Protein AF-A0ABC8UFE1-F1 (afdb_monomer)

Nearest PDB structures (foldseek):
  6tto-assembly1_A  TM=7.326E-01  e=5.522E-02  Datura metel
  6ttn-assembly1_A  TM=7.307E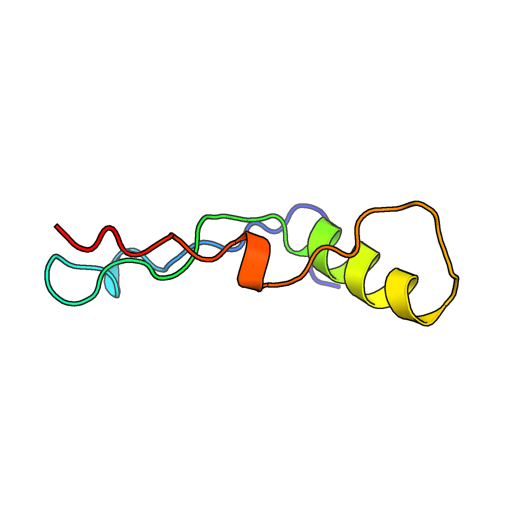-01  e=1.126E-01  Datura metel
  5o9w-assembly1_A  TM=6.453E-01  e=2.294E-01  Papaver somniferum
  5o7y-assembly1_A  TM=6.452E-01  e=2.645E-01  Papaver somniferum
  7e37-assembly2_B  TM=5.426E-01  e=2.405E+00  Sinopodophyllum hexandrum

Secondary structure (DSSP, 8-state):
---TT-EE---GGG--SSS--SB--EEHHHHHHHHHHHTT---SS----GGGGB------

Solvent-accessible surface area (backbone atoms only — not comparable to full-atom values): 3893 Å² total; per-residue (Å²): 128,87,52,68,78,40,72,45,60,65,59,64,94,73,41,48,97,88,41,63,66,58,43,52,69,44,51,48,30,56,45,53,51,47,55,60,46,59,78,74,47,99,56,101,59,81,80,68,49,78,70,81,35,43,50,79,77,79,88,122

Mean predicted aligned error: 8.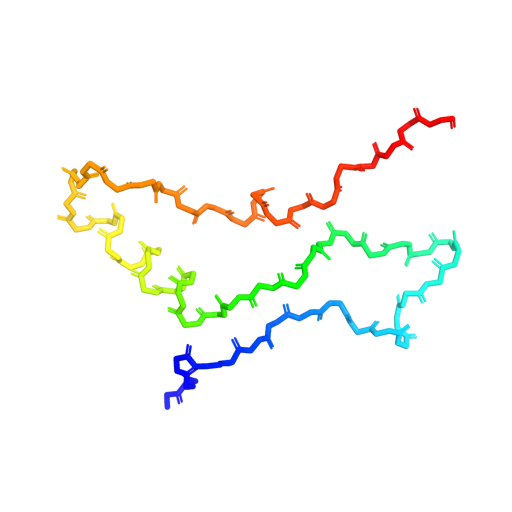12 Å

Organism: NCBI:txid185542

Structure (mmCIF, N/CA/C/O backbone):
data_AF-A0ABC8UFE1-F1
#
_entry.id   AF-A0ABC8UFE1-F1
#
loop_
_atom_site.group_PDB
_atom_site.id
_atom_site.type_symbol
_atom_site.label_atom_id
_atom_site.label_alt_id
_atom_site.label_comp_id
_atom_site.label_asym_id
_atom_site.label_entity_id
_atom_site.label_seq_id
_atom_site.pdbx_PDB_ins_code
_atom_site.Cartn_x
_atom_site.Cartn_y
_atom_site.Cartn_z
_atom_site.occupancy
_atom_site.B_iso_or_equiv
_atom_site.auth_seq_id
_atom_site.auth_comp_id
_atom_site.auth_asym_id
_atom_site.auth_atom_id
_atom_site.pdbx_PDB_model_num
ATOM 1 N N . MET A 1 1 ? 12.173 -16.791 -3.582 1.00 50.78 1 MET A N 1
ATOM 2 C CA . MET A 1 1 ? 11.751 -15.474 -4.117 1.00 50.78 1 MET A CA 1
ATOM 3 C C . MET A 1 1 ? 10.323 -15.227 -3.656 1.00 50.78 1 MET A C 1
ATOM 5 O O . MET A 1 1 ? 9.511 -16.123 -3.842 1.00 50.78 1 MET A O 1
ATOM 9 N N . LYS A 1 2 ? 10.006 -14.090 -3.013 1.00 57.28 2 LYS A N 1
ATOM 10 C CA . LYS A 1 2 ? 8.593 -13.729 -2.785 1.00 57.28 2 LYS A CA 1
ATOM 11 C C . LYS A 1 2 ? 7.932 -13.612 -4.157 1.00 57.28 2 LYS A C 1
ATOM 13 O O . LYS A 1 2 ? 8.492 -12.965 -5.039 1.00 57.28 2 LYS A O 1
ATOM 18 N N . ALA A 1 3 ? 6.826 -14.313 -4.355 1.00 69.00 3 ALA A N 1
ATOM 19 C CA . ALA A 1 3 ? 6.235 -14.447 -5.671 1.00 69.00 3 ALA A CA 1
ATOM 20 C C . ALA A 1 3 ? 5.639 -13.114 -6.153 1.00 69.00 3 ALA A C 1
ATOM 22 O O . ALA A 1 3 ? 5.175 -12.303 -5.352 1.00 69.00 3 ALA A O 1
ATOM 23 N N . HIS A 1 4 ? 5.622 -12.888 -7.468 1.00 69.19 4 HIS A N 1
ATOM 24 C CA . HIS A 1 4 ? 5.120 -11.647 -8.077 1.00 69.19 4 HIS A CA 1
ATOM 25 C C . HIS A 1 4 ? 3.642 -11.334 -7.758 1.00 69.19 4 HIS A C 1
ATOM 27 O O . HIS A 1 4 ? 3.170 -10.233 -8.026 1.00 69.19 4 HIS A O 1
ATOM 33 N N . TYR A 1 5 ? 2.916 -12.277 -7.160 1.00 78.88 5 TYR A N 1
ATOM 34 C CA . TYR A 1 5 ? 1.518 -12.145 -6.757 1.00 78.88 5 TYR A CA 1
ATOM 35 C C . TYR A 1 5 ? 1.319 -11.855 -5.259 1.00 78.88 5 TYR A C 1
ATOM 37 O O . TYR A 1 5 ? 0.178 -11.769 -4.814 1.00 78.88 5 TYR A O 1
ATOM 45 N N . THR A 1 6 ? 2.382 -11.723 -4.453 1.00 90.31 6 THR A N 1
ATOM 46 C CA . THR A 1 6 ? 2.223 -11.452 -3.015 1.00 90.31 6 THR A CA 1
ATOM 47 C C . THR A 1 6 ? 1.575 -10.084 -2.791 1.00 90.31 6 THR A C 1
ATOM 49 O O . THR A 1 6 ? 2.143 -9.053 -3.159 1.00 90.31 6 THR A O 1
ATOM 52 N N . MET A 1 7 ? 0.410 -10.084 -2.147 1.00 92.06 7 MET A N 1
ATOM 53 C CA . MET A 1 7 ? -0.263 -8.884 -1.658 1.00 92.06 7 MET A CA 1
ATOM 54 C C . MET A 1 7 ? 0.213 -8.577 -0.237 1.00 92.06 7 MET A C 1
ATOM 56 O O . MET A 1 7 ? 0.336 -9.476 0.591 1.00 92.06 7 MET A O 1
ATOM 60 N N . VAL A 1 8 ? 0.516 -7.311 0.026 1.00 90.88 8 VAL A N 1
ATOM 61 C CA . VAL A 1 8 ? 0.837 -6.780 1.350 1.00 90.88 8 VAL A CA 1
ATOM 62 C C . VAL A 1 8 ? -0.321 -5.900 1.764 1.00 90.88 8 VAL A C 1
ATOM 64 O O . VAL A 1 8 ? -0.674 -4.971 1.043 1.00 90.88 8 VAL A O 1
ATOM 67 N N . GLU A 1 9 ? -0.899 -6.190 2.918 1.00 90.69 9 GLU A N 1
ATOM 68 C CA . GLU A 1 9 ? -2.009 -5.445 3.492 1.00 90.69 9 GLU A CA 1
ATOM 69 C C . GLU A 1 9 ? -1.801 -5.262 5.001 1.00 90.69 9 GLU A C 1
ATOM 71 O O . GLU A 1 9 ? -1.032 -6.015 5.609 1.00 90.69 9 GLU A O 1
ATOM 76 N N . PRO A 1 10 ? -2.434 -4.250 5.617 1.00 89.56 10 PRO A N 1
ATOM 77 C CA . PRO A 1 10 ? -2.439 -4.107 7.065 1.00 89.56 10 PRO A CA 1
ATOM 78 C C . PRO A 1 10 ? -2.999 -5.360 7.732 1.00 89.56 10 PRO A C 1
ATOM 80 O O . PRO A 1 10 ? -4.051 -5.867 7.340 1.00 89.56 10 PRO A O 1
ATOM 83 N N . LEU A 1 11 ? -2.312 -5.834 8.769 1.00 89.38 11 LEU A N 1
ATOM 84 C CA . LEU A 1 11 ? -2.810 -6.938 9.572 1.00 89.38 11 LEU A CA 1
ATOM 85 C C . LEU A 1 11 ? -4.018 -6.456 10.379 1.00 89.38 11 LEU A C 1
ATOM 87 O O . LEU A 1 11 ? -3.862 -5.614 11.260 1.00 89.38 11 LEU A O 1
ATOM 91 N N . LYS A 1 12 ? -5.203 -7.000 10.079 1.00 84.31 12 LYS A N 1
ATOM 92 C CA . LYS A 1 12 ? -6.471 -6.577 10.696 1.00 84.31 12 LYS A CA 1
ATOM 93 C C . LYS A 1 12 ? -6.461 -6.680 12.220 1.00 84.31 12 LYS A C 1
ATOM 95 O O . LYS A 1 12 ? -7.030 -5.832 12.886 1.00 84.31 12 LYS A O 1
ATOM 100 N N . GLU A 1 13 ? -5.772 -7.683 12.758 1.00 85.50 13 GLU A N 1
ATOM 101 C CA . GLU A 1 13 ? -5.616 -7.907 14.203 1.00 85.50 13 GLU A CA 1
ATOM 102 C C . GLU A 1 13 ? -4.842 -6.785 14.910 1.00 85.50 13 GLU A C 1
ATOM 104 O O . GLU A 1 13 ? -4.938 -6.638 16.122 1.00 85.50 13 GLU A O 1
ATOM 109 N N . LEU A 1 14 ? -4.073 -5.994 14.157 1.00 84.69 14 LEU A N 1
ATOM 110 C CA . LEU A 1 14 ? -3.323 -4.844 14.658 1.00 84.69 14 LEU A CA 1
ATOM 111 C C . LEU A 1 14 ? -3.972 -3.511 14.275 1.00 84.69 14 LEU A C 1
ATOM 113 O O . LEU A 1 14 ? -3.369 -2.468 14.521 1.00 84.69 14 LEU A O 1
ATOM 117 N N . THR A 1 15 ? -5.147 -3.530 13.640 1.00 84.50 15 THR A N 1
ATOM 118 C CA . THR A 1 15 ? -5.874 -2.317 13.259 1.00 84.50 15 THR A CA 1
ATOM 119 C C . THR A 1 15 ? -7.204 -2.232 13.987 1.00 84.50 15 THR A C 1
ATOM 121 O O . THR A 1 15 ? -8.035 -3.126 13.850 1.00 84.50 15 THR A O 1
ATOM 124 N N . ASP A 1 16 ? -7.421 -1.134 14.699 1.00 83.69 16 ASP A N 1
ATOM 125 C CA . ASP A 1 16 ? -8.653 -0.828 15.426 1.00 83.69 16 ASP A CA 1
ATOM 126 C C . ASP A 1 16 ? -8.982 0.673 15.303 1.00 83.69 16 ASP A C 1
ATOM 128 O O . ASP A 1 16 ? -8.319 1.406 14.560 1.00 83.69 16 ASP A O 1
ATOM 132 N N . ASP A 1 17 ? -10.011 1.133 16.015 1.00 79.75 17 ASP A N 1
ATOM 133 C CA . ASP A 1 17 ? -10.457 2.532 15.991 1.00 79.75 17 ASP A CA 1
ATOM 134 C C . ASP A 1 17 ? -9.389 3.519 16.505 1.00 79.75 17 ASP A C 1
ATOM 136 O O . ASP A 1 17 ? -9.402 4.693 16.135 1.00 79.75 17 ASP A O 1
ATOM 140 N N . GLN A 1 18 ? -8.443 3.058 17.331 1.00 80.75 18 GLN A N 1
ATOM 141 C CA . GLN A 1 18 ? -7.328 3.855 17.854 1.00 80.75 18 GLN A CA 1
ATOM 142 C C . GLN A 1 18 ? -6.055 3.707 17.004 1.00 80.75 18 GLN A C 1
ATOM 144 O O . GLN A 1 18 ? -5.250 4.637 16.918 1.00 80.75 18 GLN A O 1
ATOM 149 N N . ASN A 1 19 ? -5.874 2.566 16.342 1.00 81.31 19 ASN A N 1
ATOM 150 C CA . ASN A 1 19 ? -4.746 2.253 15.478 1.00 81.31 19 ASN A CA 1
ATOM 151 C C . ASN A 1 19 ? -5.219 1.949 14.056 1.00 81.31 19 ASN A C 1
ATOM 153 O O . ASN A 1 19 ? -5.189 0.815 13.577 1.00 81.31 19 ASN A O 1
ATOM 157 N N . LEU A 1 20 ? -5.639 2.998 13.355 1.00 85.38 20 LEU A N 1
ATOM 158 C CA . LEU A 1 20 ? -6.077 2.875 11.973 1.00 85.38 20 LEU A CA 1
ATOM 159 C C . LEU A 1 20 ? -4.943 2.386 11.065 1.00 85.38 20 LEU A C 1
ATOM 161 O O . LEU A 1 20 ? -3.772 2.762 11.202 1.00 85.38 20 LEU A O 1
ATOM 165 N N . ALA A 1 21 ? -5.320 1.601 10.057 1.00 87.50 21 ALA A N 1
ATOM 166 C CA . ALA A 1 21 ? -4.424 1.220 8.980 1.00 87.50 21 ALA A CA 1
ATOM 167 C C . ALA A 1 21 ? -3.719 2.454 8.388 1.00 87.50 21 ALA A C 1
ATOM 169 O O . ALA A 1 21 ? -4.349 3.428 7.976 1.00 87.50 21 ALA A O 1
ATOM 170 N N . LYS A 1 22 ? -2.386 2.396 8.308 1.00 87.56 22 LYS A N 1
ATOM 171 C CA . LYS A 1 22 ? -1.567 3.489 7.753 1.00 87.56 22 LYS A CA 1
ATOM 172 C C . LYS A 1 22 ? -1.366 3.370 6.245 1.00 87.56 22 LYS A C 1
ATOM 174 O O . LYS A 1 22 ? -1.027 4.358 5.597 1.00 87.56 22 LYS A O 1
ATOM 179 N N . TYR A 1 23 ? -1.572 2.177 5.692 1.00 89.88 23 TYR A N 1
ATOM 180 C CA . TYR A 1 23 ? -1.318 1.866 4.290 1.00 89.88 23 TYR A CA 1
ATOM 181 C C . TYR A 1 23 ? -2.470 1.061 3.689 1.00 89.88 23 TYR A C 1
ATOM 183 O O . TYR A 1 23 ? -3.112 0.282 4.384 1.00 89.88 23 TYR A O 1
ATOM 191 N N . LYS A 1 24 ? -2.730 1.239 2.394 1.00 89.75 24 LYS A N 1
ATOM 192 C CA . LYS A 1 24 ? -3.642 0.391 1.619 1.00 89.75 24 LYS A CA 1
ATOM 193 C C . LYS A 1 24 ? -2.937 -0.891 1.181 1.00 89.75 24 LYS A C 1
ATOM 195 O O . LYS A 1 24 ? -1.709 -0.933 1.127 1.00 89.75 24 LYS A O 1
ATOM 200 N N . ALA A 1 25 ? -3.714 -1.908 0.817 1.00 90.81 25 ALA A N 1
ATOM 201 C CA . ALA A 1 25 ? -3.163 -3.129 0.246 1.00 90.81 25 ALA A CA 1
ATOM 202 C C . ALA A 1 25 ? 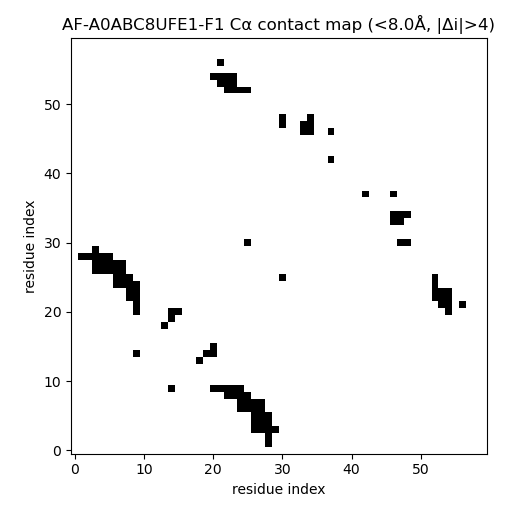-2.446 -2.855 -1.091 1.00 90.81 25 ALA A C 1
ATOM 204 O O . ALA A 1 25 ? -2.933 -2.079 -1.919 1.00 90.81 25 ALA A O 1
ATOM 205 N N . TYR A 1 26 ? -1.297 -3.492 -1.319 1.00 90.62 26 TYR A N 1
ATOM 206 C CA . TYR A 1 26 ? -0.524 -3.357 -2.554 1.00 90.62 26 TYR A CA 1
ATOM 207 C C . TYR A 1 26 ? 0.227 -4.635 -2.928 1.00 90.62 26 TYR A C 1
ATOM 209 O O . TYR A 1 26 ? 0.536 -5.473 -2.085 1.00 90.62 26 TYR A O 1
ATOM 217 N N . ASN A 1 27 ? 0.544 -4.787 -4.214 1.00 90.81 27 ASN A N 1
ATOM 218 C CA . ASN A 1 27 ? 1.310 -5.930 -4.701 1.00 90.81 27 ASN A CA 1
ATOM 219 C C . ASN A 1 27 ? 2.817 -5.709 -4.471 1.00 90.81 27 ASN A C 1
ATOM 221 O O . ASN A 1 27 ? 3.417 -4.776 -5.016 1.00 90.81 27 ASN A O 1
ATOM 225 N N . TRP A 1 28 ? 3.436 -6.597 -3.691 1.00 88.88 28 TRP A N 1
ATOM 226 C CA . TRP A 1 28 ? 4.857 -6.539 -3.354 1.00 88.88 28 TRP A CA 1
ATOM 227 C C . TRP A 1 28 ? 5.762 -6.780 -4.561 1.00 88.88 28 TRP A C 1
ATOM 229 O O . TRP A 1 28 ? 6.785 -6.116 -4.704 1.00 88.88 28 TRP A O 1
ATOM 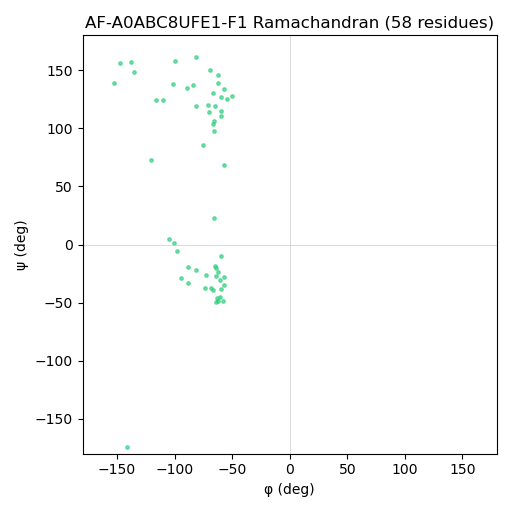239 N N . GLY A 1 29 ? 5.386 -7.710 -5.441 1.00 87.12 29 GLY A N 1
ATOM 240 C CA . GLY A 1 29 ? 6.145 -8.032 -6.647 1.00 87.12 29 GLY A CA 1
ATOM 241 C C . GLY A 1 29 ? 6.279 -6.837 -7.587 1.00 87.12 29 GLY A C 1
ATOM 242 O O . GLY A 1 29 ? 7.380 -6.543 -8.049 1.00 87.12 29 GLY A O 1
ATOM 243 N N . LYS A 1 30 ? 5.175 -6.118 -7.815 1.00 85.88 30 LYS A N 1
ATOM 244 C CA . LYS A 1 30 ? 5.123 -4.897 -8.623 1.00 85.88 30 LYS A CA 1
ATOM 245 C C . LYS A 1 30 ? 5.951 -3.786 -7.982 1.00 85.88 30 LYS A C 1
ATOM 247 O O . LYS A 1 30 ? 6.807 -3.220 -8.649 1.00 85.88 30 LYS A O 1
ATOM 252 N N . PHE A 1 31 ? 5.752 -3.528 -6.687 1.00 86.44 31 PHE A N 1
ATOM 253 C 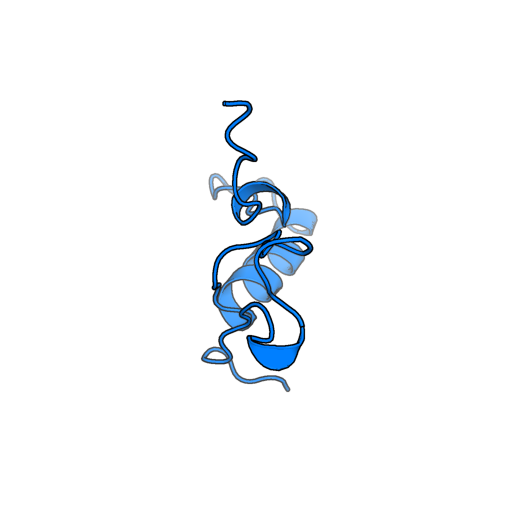CA . PHE A 1 31 ? 6.519 -2.516 -5.955 1.00 86.44 31 PHE A CA 1
ATOM 254 C C . PHE A 1 31 ? 8.029 -2.789 -6.006 1.00 86.44 31 PHE A C 1
ATOM 256 O O . PHE A 1 31 ? 8.810 -1.911 -6.359 1.00 86.44 31 PHE A O 1
ATOM 263 N N . PHE A 1 32 ? 8.445 -4.022 -5.714 1.00 84.94 32 PHE A N 1
ATOM 264 C CA . PHE A 1 32 ? 9.854 -4.402 -5.680 1.00 84.94 32 PHE A CA 1
ATOM 265 C C . PHE A 1 32 ? 10.507 -4.382 -7.067 1.00 84.94 32 PHE A C 1
ATOM 267 O O . PHE A 1 32 ? 11.659 -3.969 -7.192 1.00 84.94 32 PHE A O 1
ATOM 274 N N . ALA A 1 33 ? 9.780 -4.791 -8.113 1.00 82.50 33 ALA A N 1
ATOM 275 C CA . ALA A 1 33 ? 10.247 -4.676 -9.491 1.00 82.50 33 ALA A CA 1
ATOM 276 C C . ALA A 1 33 ? 10.467 -3.205 -9.877 1.00 82.50 33 ALA A C 1
ATOM 278 O O . ALA A 1 33 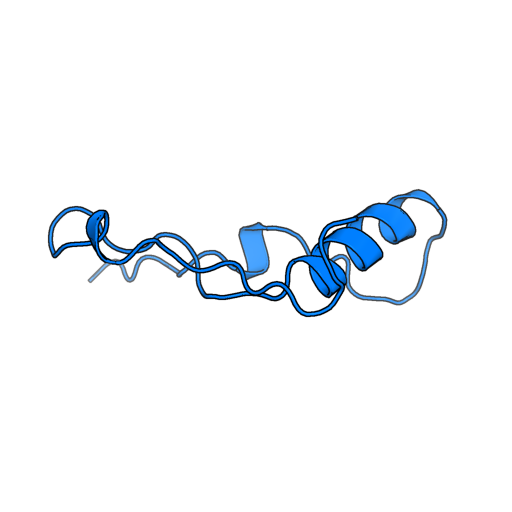? 11.554 -2.860 -10.335 1.00 82.50 33 ALA A O 1
ATOM 279 N N . THR A 1 34 ? 9.499 -2.322 -9.604 1.00 80.31 34 THR A N 1
ATOM 280 C CA . THR A 1 34 ? 9.626 -0.884 -9.885 1.00 80.31 34 THR A CA 1
ATOM 281 C C . THR A 1 34 ? 10.756 -0.234 -9.083 1.00 80.31 34 THR A C 1
ATOM 283 O O . THR A 1 34 ? 11.581 0.461 -9.667 1.00 80.31 34 THR A O 1
ATOM 286 N N . GLN A 1 35 ? 10.866 -0.514 -7.779 1.00 80.75 35 GLN A N 1
ATOM 287 C CA . GLN A 1 35 ? 11.938 -0.005 -6.911 1.00 80.75 35 GLN A CA 1
ATOM 288 C C . GLN A 1 35 ? 13.334 -0.443 -7.389 1.00 80.75 35 GLN A C 1
ATOM 290 O O . GLN A 1 35 ? 14.294 0.318 -7.304 1.00 80.75 35 GLN A O 1
ATOM 295 N N . ARG A 1 36 ? 13.483 -1.676 -7.891 1.00 78.25 36 ARG A N 1
ATOM 296 C CA . ARG A 1 36 ? 14.767 -2.147 -8.435 1.00 78.25 36 ARG A CA 1
ATOM 297 C C . ARG A 1 36 ? 15.085 -1.522 -9.788 1.00 78.25 36 ARG A C 1
ATOM 299 O O . ARG A 1 36 ? 16.247 -1.222 -10.045 1.00 78.25 36 ARG A O 1
ATOM 306 N N . CYS A 1 37 ? 14.080 -1.320 -10.636 1.00 70.88 37 CYS A N 1
ATOM 307 C CA . CYS A 1 37 ? 14.247 -0.683 -11.940 1.00 70.88 37 CYS A CA 1
ATOM 308 C C . CYS A 1 37 ? 14.486 0.833 -11.837 1.00 70.88 37 CYS A C 1
ATOM 310 O O . CYS A 1 37 ? 15.169 1.380 -12.700 1.00 70.88 37 CYS A O 1
ATOM 312 N N . SER A 1 38 ? 14.011 1.500 -10.775 1.00 64.94 38 SER A N 1
ATOM 313 C CA . SER A 1 38 ? 14.145 2.957 -10.607 1.00 64.94 38 SER A CA 1
ATOM 314 C C . SER A 1 38 ? 15.596 3.434 -10.483 1.00 64.94 38 SER A C 1
ATOM 316 O O . SER A 1 38 ? 15.892 4.564 -10.852 1.00 64.94 38 SER A O 1
ATOM 318 N N . ASN A 1 39 ? 16.509 2.588 -9.989 1.00 58.69 39 ASN A N 1
ATOM 319 C CA . ASN A 1 39 ? 17.940 2.914 -9.917 1.00 58.69 39 ASN A CA 1
ATOM 320 C C . ASN A 1 39 ? 18.675 2.703 -11.243 1.00 58.69 39 ASN A C 1
ATOM 322 O O . ASN A 1 39 ? 19.757 3.255 -11.428 1.00 58.69 39 ASN A O 1
ATOM 326 N N . PHE A 1 40 ? 18.134 1.880 -12.142 1.00 57.38 40 PHE A N 1
ATOM 327 C CA . PHE A 1 40 ? 18.877 1.466 -13.326 1.00 57.38 40 PHE A CA 1
ATOM 328 C C . PHE A 1 40 ? 18.712 2.418 -14.493 1.00 57.38 40 PHE A C 1
ATOM 330 O O . PHE A 1 40 ? 19.657 2.587 -15.258 1.00 57.38 40 PHE A O 1
ATOM 337 N N . GLN A 1 41 ? 17.559 3.056 -14.655 1.00 55.09 41 GLN A N 1
ATOM 338 C CA . GLN A 1 41 ? 17.324 3.891 -15.819 1.00 55.09 41 GLN A CA 1
ATOM 339 C C . GLN A 1 41 ? 16.320 4.982 -15.471 1.00 55.09 41 GLN A C 1
ATOM 341 O O . GLN A 1 41 ? 15.324 4.735 -14.795 1.00 55.09 41 GLN A O 1
ATOM 346 N N . LYS A 1 42 ? 16.599 6.185 -15.978 1.00 58.22 42 LYS A N 1
ATOM 347 C CA . LYS A 1 42 ? 15.642 7.270 -16.213 1.00 58.22 42 LYS A CA 1
ATOM 348 C C . LYS A 1 42 ? 14.531 6.755 -17.141 1.00 58.22 42 LYS A C 1
ATOM 350 O O . LYS A 1 42 ? 14.498 7.082 -18.320 1.00 58.22 42 LYS A O 1
ATOM 355 N N . LEU A 1 43 ? 13.715 5.840 -16.643 1.00 59.25 43 LEU A N 1
ATOM 356 C CA . LEU A 1 43 ? 12.576 5.299 -17.351 1.00 59.25 43 LEU A CA 1
ATOM 357 C C . LEU A 1 43 ? 11.431 6.272 -17.126 1.00 59.25 43 LEU A C 1
ATOM 359 O O . LEU A 1 43 ? 11.204 6.708 -16.000 1.00 59.25 43 LEU A O 1
ATOM 363 N N . ASP A 1 44 ? 10.692 6.549 -18.190 1.00 62.88 44 ASP A N 1
ATOM 364 C CA . ASP A 1 44 ? 9.440 7.319 -18.216 1.00 62.88 44 ASP A CA 1
ATOM 365 C C . ASP A 1 44 ? 8.295 6.609 -17.451 1.00 62.88 44 ASP A C 1
ATOM 367 O O . ASP A 1 44 ? 7.109 6.782 -17.722 1.00 62.88 44 ASP A O 1
ATOM 371 N N . VAL A 1 45 ? 8.653 5.726 -16.515 1.00 65.25 45 VAL A N 1
ATOM 372 C CA . VAL A 1 45 ? 7.754 4.946 -15.676 1.00 65.25 45 VAL A CA 1
ATOM 373 C C . VAL A 1 45 ? 7.677 5.593 -14.304 1.00 65.25 45 VAL A C 1
ATOM 375 O O . VAL A 1 45 ? 8.678 6.013 -13.723 1.00 65.25 45 VAL A O 1
ATOM 378 N N . GLU A 1 46 ? 6.463 5.649 -13.772 1.00 71.06 46 GLU A N 1
ATOM 379 C CA . GLU A 1 46 ? 6.184 6.218 -12.460 1.00 71.06 46 GLU A CA 1
ATOM 380 C C . GLU A 1 46 ? 7.064 5.564 -11.376 1.00 71.06 46 GLU A C 1
ATOM 382 O O . GLU A 1 46 ? 7.089 4.338 -11.216 1.00 71.06 46 GLU A O 1
ATOM 387 N N . ASN A 1 47 ? 7.802 6.384 -10.619 1.00 76.44 47 ASN A N 1
ATOM 388 C CA . ASN A 1 47 ? 8.601 5.926 -9.485 1.00 76.44 47 ASN A CA 1
ATOM 389 C C . ASN A 1 47 ? 7.668 5.629 -8.302 1.00 76.44 47 ASN A C 1
ATOM 391 O O . ASN A 1 47 ? 7.406 6.487 -7.456 1.00 76.44 47 ASN A O 1
ATOM 395 N N . ILE A 1 48 ? 7.130 4.409 -8.277 1.00 81.62 48 ILE A N 1
ATOM 396 C CA . ILE A 1 48 ? 6.206 3.954 -7.237 1.00 81.62 48 ILE A CA 1
ATOM 397 C C . ILE A 1 48 ? 6.943 3.891 -5.891 1.00 81.62 48 ILE A C 1
ATOM 399 O O . ILE A 1 48 ? 7.713 2.971 -5.622 1.00 81.62 48 ILE A O 1
ATOM 403 N N . GLN A 1 49 ? 6.656 4.853 -5.015 1.00 84.06 49 GLN A N 1
ATOM 404 C CA . GLN A 1 49 ? 7.161 4.909 -3.637 1.00 84.06 49 GLN A CA 1
ATOM 405 C C . GLN A 1 49 ? 6.128 4.408 -2.625 1.00 84.06 49 GLN A C 1
ATOM 407 O O . GLN A 1 49 ? 4.924 4.500 -2.860 1.00 84.06 49 GLN A O 1
ATOM 412 N N . ILE A 1 50 ? 6.588 3.980 -1.444 1.00 85.06 50 ILE A N 1
ATOM 413 C CA . ILE A 1 50 ? 5.718 3.503 -0.354 1.00 85.06 50 ILE A CA 1
ATOM 414 C C . ILE A 1 50 ? 4.666 4.543 0.085 1.00 85.06 50 ILE A C 1
ATOM 416 O O . ILE A 1 50 ? 3.568 4.185 0.508 1.00 85.06 50 ILE A O 1
ATOM 420 N N . SER A 1 51 ? 4.963 5.836 -0.080 1.00 84.81 51 SER A N 1
ATOM 421 C CA . SER A 1 51 ? 4.050 6.953 0.191 1.00 84.81 51 SER A CA 1
ATOM 422 C C . SER A 1 51 ? 2.770 6.915 -0.654 1.00 84.81 51 SER A C 1
ATOM 424 O O . SER A 1 51 ? 1.719 7.296 -0.146 1.00 84.81 51 SER A O 1
ATOM 426 N N . HIS A 1 52 ? 2.810 6.373 -1.878 1.00 86.12 52 HIS A N 1
ATOM 427 C CA . HIS A 1 52 ? 1.631 6.200 -2.747 1.00 86.12 52 HIS A CA 1
ATOM 428 C C . HIS A 1 52 ? 0.611 5.209 -2.167 1.00 86.12 52 HIS A C 1
ATOM 430 O O . HIS A 1 52 ? -0.555 5.173 -2.580 1.00 86.12 52 HIS A O 1
ATOM 436 N N . PHE A 1 53 ? 1.048 4.383 -1.214 1.00 88.75 53 PHE A N 1
ATOM 437 C CA . PHE A 1 53 ? 0.199 3.445 -0.494 1.00 88.75 53 PHE A CA 1
ATOM 438 C C . PHE A 1 53 ? -0.257 3.967 0.860 1.00 88.75 53 PHE A C 1
ATOM 440 O O . PHE A 1 53 ? -1.081 3.313 1.489 1.00 88.75 53 PHE A O 1
ATOM 447 N N . ARG A 1 54 ? 0.220 5.129 1.316 1.00 88.62 54 ARG A N 1
ATOM 448 C CA . ARG A 1 54 ? -0.212 5.696 2.592 1.00 88.62 54 ARG A CA 1
ATOM 449 C C . ARG A 1 54 ? -1.683 6.097 2.498 1.00 88.62 54 ARG A C 1
ATOM 451 O O . ARG A 1 54 ? -2.094 6.781 1.562 1.00 88.62 54 ARG A O 1
ATOM 458 N N . LEU A 1 55 ? -2.479 5.671 3.470 1.00 85.56 55 LEU A N 1
ATOM 459 C CA . LEU A 1 55 ? -3.837 6.172 3.625 1.00 85.56 55 LEU A CA 1
ATOM 460 C C . LEU A 1 55 ? -3.724 7.617 4.117 1.00 85.56 55 LEU A C 1
ATOM 462 O O . LEU A 1 55 ? -3.095 7.875 5.147 1.00 85.56 55 LEU A O 1
ATOM 466 N N .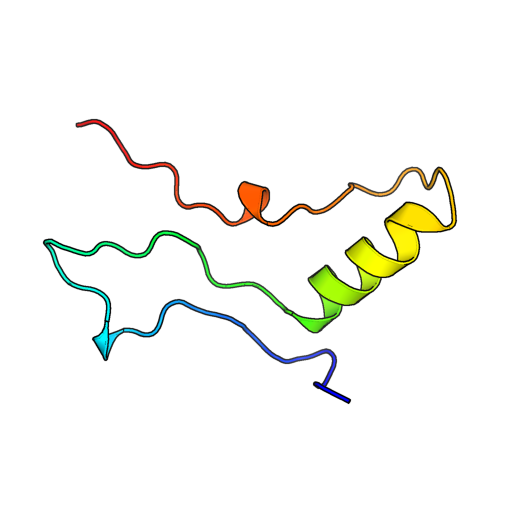 SER A 1 56 ? -4.262 8.571 3.351 1.00 72.31 56 SER A N 1
ATOM 467 C CA . SER A 1 56 ? -4.341 9.962 3.798 1.00 72.31 56 SER A CA 1
ATOM 468 C C . SER A 1 56 ? -5.172 9.971 5.071 1.00 72.31 56 SER A C 1
ATOM 470 O O . SER A 1 56 ? -6.349 9.611 5.039 1.00 72.31 56 SER A O 1
ATOM 472 N N . GLN A 1 57 ? -4.554 10.327 6.195 1.00 62.28 57 GLN A N 1
ATOM 473 C CA . GLN A 1 57 ? -5.281 10.550 7.436 1.00 62.28 57 GLN A CA 1
ATOM 474 C C . GLN A 1 57 ? -6.267 11.678 7.128 1.00 62.28 57 GLN A C 1
ATOM 476 O O . GLN A 1 57 ? -5.848 12.794 6.825 1.00 62.28 57 GLN A O 1
ATOM 481 N N . LYS A 1 58 ? -7.568 11.377 7.083 1.00 54.16 58 LYS A N 1
ATOM 482 C CA . LYS A 1 58 ? -8.571 12.437 7.060 1.00 54.16 58 LYS A CA 1
ATOM 483 C C . LYS A 1 58 ? -8.474 13.117 8.421 1.00 54.16 58 LYS A C 1
ATOM 485 O O . LYS A 1 58 ? -8.912 12.544 9.409 1.00 54.16 58 LYS A O 1
ATOM 490 N N . SER A 1 59 ? -7.852 14.291 8.471 1.00 50.0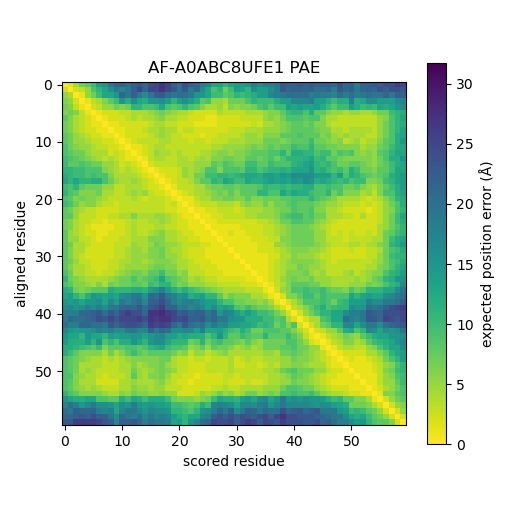6 59 SER A N 1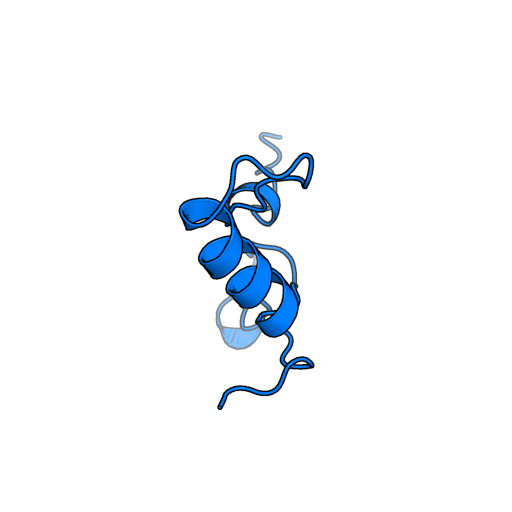
ATOM 491 C CA . SER A 1 59 ? -8.086 15.239 9.556 1.00 50.06 59 SER A CA 1
ATOM 492 C C . SER A 1 59 ? -9.538 15.693 9.418 1.00 50.06 59 SER A C 1
ATOM 494 O O . SER A 1 59 ? -9.850 16.481 8.527 1.00 50.06 59 SER A O 1
ATOM 496 N N . GLY A 1 60 ? -10.421 15.077 10.199 1.00 44.22 60 GLY A N 1
ATOM 497 C CA . GLY A 1 60 ? -11.805 15.489 10.412 1.00 44.22 60 GLY A CA 1
ATOM 498 C C . GLY A 1 60 ? -11.966 15.900 11.860 1.00 44.22 60 GLY A C 1
ATOM 499 O O . GLY A 1 60 ? -11.368 15.200 12.707 1.00 44.22 60 GLY A O 1
#

Radius of gyration: 14.22 Å; Cα contacts (8 Å, |Δi|>4): 56; chains: 1; bounding box: 31×31×36 Å

pLDDT: mean 77.79, std 12.86, range [44.22, 92.06]

Foldseek 3Di:
DPDQADKDADDVVQDDPVRHGQFHIDGPNVLVVLCVVVVVDPDPDDNDDRVVGTDPPPPD

Sequence (60 aa):
MKAHYTMVEPLKELTDDQNLAKYKAYNWGKFFATQRCSNFQKLDVENIQISHFRLSQKSG